Protein 8HM1 (pdb70)

Sequence (154 aa):
SMQVFIKNRYGWTITLEVSPTDTVENVKQKIQDKEGFPPDKIRLIYGGKQMEDGRTLADYNVQKDSTILICIRDVDCSMQVFIKNRYGWTITLEVSPTDTVENVKQKIQDKEGFPPDKIRLIYGGKQMEDGRTLADYNVQKDSTILICIRDVDC

Organism: Bacteroides fragilis (strain ATCC 25285 / DSM 2151 / CCUG 4856 / JCM 11019 / LMG 10263 / NCTC 9343 / Onslow / VPI 2553 / EN-2) (NCBI:txid272559)

Solvent-accessible surface area: 8643 Å² total; per-residue (Å²): 162,14,72,0,57,3,80,42,161,159,45,174,63,34,55,3,99,15,40,66,110,26,7,0,2,62,0,11,40,68,0,66,115,143,72,54,72,65,7,36,82,0,66,1,48,50,73,74,140,111,6,73,30,9,96,28,1,55,99,28,101,6,95,141,70,15,52,0,81,15,18,12,77,130,112,29,74,121,24,74,0,52,3,88,18,197,103,71,119,68,20,67,17,95,3,31,60,113,29,19,0,4,55,0,12,35,68,0,67,123,124,50,56,63,46,8,33,85,0,64,0,42,51,76,72,130,101,5,90,27,6,114,37,0,57,70,31,98,6,99,150,66,12,51,0,75,16,20,15,74,148,108,44,78

B-factor: mean 22.16, std 9.61, range [6.44, 70.55]

Foldseek 3Di:
DFWEWEAEPVGDIDIDDDDQFDFPLNVLVVCCVVPNADSVFKWKADPNDTGDRGDGNVNRVNGRHYYIYIDGHPPGD/DAWEWEAEPPDDIDIDDDDQADFPLVVLVVCCVVPNADSVFKWKAAPRHTGDRGDGNVVVVQDHHGYIYIDGHPPGD

Structure (mmCIF, N/CA/C/O backbone):
data_8HM1
#
_entry.id   8HM1
#
_cell.length_a   38.380
_cell.length_b   38.380
_cell.length_c   190.860
_cell.angle_alpha   90.000
_cell.angle_beta   90.000
_cell.angle_gamma   90.000
#
_symmetry.space_group_name_H-M   'P 43 21 2'
#
loop_
_entity.id
_entity.type
_entity.pdbx_description
1 polymer 'Putative ubiquitin'
2 non-polymer 1,2-ETHANEDIOL
3 water water
#
loop_
_atom_site.group_PDB
_atom_site.id
_atom_site.type_symbol
_atom_site.label_atom_id
_atom_site.label_alt_id
_atom_site.label_comp_id
_atom_site.label_asym_id
_atom_site.label_entity_id
_atom_site.label_seq_id
_atom_site.pdbx_PDB_ins_code
_atom_site.Cartn_x
_atom_site.Cartn_y
_atom_site.Cartn_z
_atom_site.occupancy
_atom_site.B_iso_or_equiv
_atom_site.auth_seq_id
_atom_site.auth_comp_id
_atom_site.auth_asym_id
_atom_site.auth_atom_id
_atom_site.pdbx_PDB_model_num
ATOM 1 N N . SER A 1 1 ? 4.28900 15.89000 -9.48400 1.000 38.16000 0 SER A N 1
ATOM 2 C CA . SER A 1 1 ? 5.53100 16.36200 -8.78200 1.000 32.58000 0 SER A CA 1
ATOM 3 C C . SER A 1 1 ? 5.43600 17.87000 -8.53200 1.000 27.62000 0 SER A C 1
ATOM 4 O O . SER A 1 1 ? 4.95900 18.57600 -9.42700 1.000 33.92000 0 SER A O 1
ATOM 7 N N . MET A 1 2 ? 5.95600 18.33900 -7.38600 1.000 25.04000 1 MET A N 1
ATOM 8 C CA . MET A 1 2 ? 6.13300 19.78700 -7.09500 1.000 18.75000 1 MET A CA 1
ATOM 9 C C . MET A 1 2 ? 7.28800 19.90300 -6.08600 1.000 16.43000 1 MET A C 1
ATOM 10 O O . MET A 1 2 ? 7.20400 19.30300 -5.02200 1.000 20.32000 1 MET A O 1
ATOM 15 N N . GLN A 1 3 ? 8.34600 20.60100 -6.45900 1.000 13.63000 2 GLN A N 1
ATOM 16 C CA . GLN A 1 3 ? 9.45300 20.92900 -5.53000 1.000 14.15000 2 GLN A CA 1
ATOM 17 C C . GLN A 1 3 ? 9.37500 22.36100 -5.07100 1.000 13.45000 2 GLN A C 1
ATOM 18 O O . GLN A 1 3 ? 8.98900 23.27100 -5.83200 1.000 14.86000 2 GLN A O 1
ATOM 24 N N . VAL A 1 4 ? 9.72300 22.56100 -3.80100 1.000 12.02000 3 VAL A N 1
ATOM 25 C CA . VAL A 1 4 ? 9.98500 23.92100 -3.25700 1.000 13.35000 3 VAL A CA 1
ATOM 26 C C . VAL A 1 4 ? 11.34300 23.91300 -2.57100 1.000 10.82000 3 VAL A C 1
ATOM 27 O O . VAL A 1 4 ? 11.82200 22.83800 -2.19600 1.000 12.60000 3 VAL A O 1
ATOM 31 N N . PHE A 1 5 ? 11.90400 25.08100 -2.40700 1.000 11.40000 4 PHE A N 1
ATOM 32 C CA . PHE A 1 5 ? 13.21200 25.22400 -1.74400 1.000 11.48000 4 PHE A CA 1
ATOM 33 C C . PHE A 1 5 ? 13.03700 25.91300 -0.40600 1.000 11.19000 4 PHE A C 1
ATOM 34 O O . PHE A 1 5 ? 12.25300 26.84600 -0.32900 1.000 12.81000 4 PHE A O 1
ATOM 42 N N . ILE A 1 6 ? 13.75100 25.46200 0.60000 1.000 10.12000 5 ILE A N 1
ATOM 43 C CA . ILE A 1 6 ? 13.70600 26.01000 1.98100 1.000 10.33000 5 ILE A CA 1
ATOM 44 C C . ILE A 1 6 ? 15.09400 26.56800 2.23400 1.000 10.16000 5 ILE A C 1
ATOM 45 O O . ILE A 1 6 ? 16.05700 25.76500 2.19200 1.000 11.24000 5 ILE A O 1
ATOM 50 N N . LYS A 1 7 ? 15.20400 27.87200 2.46300 1.000 11.02000 6 LYS A N 1
ATOM 51 C CA . LYS A 1 7 ? 16.51300 28.52800 2.61000 1.000 10.51000 6 LYS A CA 1
ATOM 52 C C . LYS A 1 7 ? 16.64200 29.12700 4.00000 1.000 11.69000 6 LYS A C 1
ATOM 53 O O . LYS A 1 7 ? 15.73700 29.90700 4.41500 1.000 11.33000 6 LYS A O 1
ATOM 59 N N . ASN A 1 8 ? 17.79900 28.90400 4.66000 1.000 10.26000 7 ASN A N 1
ATOM 60 C CA . ASN A 1 8 ? 18.03200 29.49000 5.98800 1.000 11.35000 7 ASN A CA 1
ATOM 61 C C . ASN A 1 8 ? 18.83700 30.77600 5.83900 1.000 10.89000 7 ASN A C 1
ATOM 62 O O . ASN A 1 8 ? 19.20900 31.11800 4.71900 1.000 11.16000 7 ASN A O 1
ATOM 67 N N . ARG A 1 9 ? 19.02500 31.44800 6.96100 1.000 13.86000 8 ARG A N 1
ATOM 68 C CA . ARG A 1 9 ? 19.65500 32.79200 6.97600 1.000 16.51000 8 ARG A CA 1
ATOM 69 C C . ARG A 1 9 ? 21.10600 32.72200 6.51100 1.000 17.84000 8 ARG A C 1
ATOM 70 O O . ARG A 1 9 ? 21.66700 33.77700 6.12300 1.000 16.96000 8 ARG A O 1
ATOM 78 N N . TYR A 1 10 ? 21.70500 31.53700 6.51800 1.000 14.05000 9 TYR A N 1
ATOM 79 C CA . TYR A 1 10 ? 23.11900 31.32100 6.12100 1.000 14.82000 9 TYR A CA 1
ATOM 80 C C . TYR A 1 10 ? 23.24200 30.92800 4.65000 1.000 13.44000 9 TYR A C 1
ATOM 81 O O . TYR A 1 10 ? 24.33800 30.59400 4.20000 1.000 15.75000 9 TYR A O 1
ATOM 90 N N . GLY A 1 11 ? 22.11700 30.88800 3.93000 1.000 13.26000 10 GLY A N 1
ATOM 91 C CA . GLY A 1 11 ? 22.06700 30.52700 2.50700 1.000 15.37000 10 GLY A CA 1
ATOM 92 C C . GLY A 1 11 ? 21.87000 29.04500 2.24800 1.000 15.80000 10 GLY A C 1
ATOM 93 O O . GLY A 1 11 ? 21.71700 28.64500 1.07200 1.000 16.47000 10 GLY A O 1
ATOM 94 N N . TRP A 1 12 ? 21.90400 28.21200 3.25500 1.000 11.74000 11 TRP A N 1
ATOM 95 C CA . TRP A 1 12 ? 21.77600 26.75400 3.07100 1.000 11.67000 11 TRP A CA 1
ATOM 96 C C . TRP A 1 12 ? 20.37000 26.46100 2.60700 1.000 12.77000 11 TRP A C 1
ATOM 97 O O . TRP A 1 12 ? 19.42200 26.86800 3.27900 1.000 11.17000 11 TRP A O 1
ATOM 108 N N . THR A 1 13 ? 20.25700 25.86600 1.44500 1.000 11.11000 12 THR A N 1
ATOM 109 C CA . THR A 1 13 ? 18.95400 25.57600 0.81200 1.000 10.90000 12 THR A CA 1
ATOM 110 C C . THR A 1 13 ? 18.72100 24.09800 0.62700 1.000 12.18000 12 THR A C 1
ATOM 111 O O . THR A 1 13 ? 19.63000 23.45100 0.15100 1.000 16.46000 12 THR A O 1
ATOM 115 N N . ILE A 1 14 ? 17.53500 23.60400 0.91500 1.000 11.49000 13 ILE A N 1
ATOM 116 C CA . ILE A 1 14 ? 17.15500 22.19700 0.66200 1.000 13.49000 13 ILE A CA 1
ATOM 117 C C . ILE A 1 14 ? 15.92700 22.16500 -0.21600 1.000 12.91000 13 ILE A C 1
ATOM 118 O O . ILE A 1 14 ? 15.12100 23.10700 -0.21500 1.000 12.52000 13 ILE A O 1
ATOM 123 N N . THR A 1 15 ? 15.74900 21.02700 -0.85200 1.000 13.53000 14 THR A N 1
ATOM 124 C CA . THR A 1 15 ? 14.59300 20.78500 -1.73100 1.000 14.33000 14 THR A CA 1
ATOM 125 C C . THR A 1 15 ? 13.59000 19.86000 -1.02700 1.000 10.90000 14 THR A C 1
ATOM 126 O O . THR A 1 15 ? 13.99500 18.77600 -0.56500 1.000 14.87000 14 THR A O 1
ATOM 130 N N . LEU A 1 16 ? 12.31000 20.18800 -1.06300 1.000 11.46000 15 LEU A N 1
ATOM 131 C CA . LEU A 1 16 ? 11.24800 19.28500 -0.58700 1.000 11.67000 15 LEU A CA 1
ATOM 132 C C . LEU A 1 16 ? 10.31000 18.94000 -1.73900 1.000 14.70000 15 LEU A C 1
ATOM 133 O O . LEU A 1 16 ? 10.06400 19.75200 -2.62100 1.000 13.64000 15 LEU A O 1
ATOM 138 N N . GLU A 1 17 ? 9.80300 17.74100 -1.69100 1.000 14.81000 16 GLU A N 1
ATOM 139 C CA . GLU A 1 17 ? 8.72100 17.27400 -2.56500 1.000 15.45000 16 GLU A CA 1
ATOM 140 C C . GLU A 1 17 ? 7.38300 17.53800 -1.88100 1.000 15.63000 16 GLU A C 1
ATOM 141 O O . GLU A 1 17 ? 7.18300 17.02300 -0.78400 1.000 15.99000 16 GLU A O 1
ATOM 147 N N . VAL A 1 18 ? 6.55100 18.39800 -2.44300 1.000 14.41000 17 VAL A N 1
ATOM 148 C CA . VAL A 1 18 ? 5.26400 18.78800 -1.83800 1.000 16.18000 17 VAL A CA 1
ATOM 149 C C . VAL A 1 18 ? 4.15700 18.70700 -2.88500 1.000 16.01000 17 VAL A C 1
ATOM 150 O O . VAL A 1 18 ? 4.40400 18.23200 -4.00500 1.000 18.65000 17 VAL A O 1
ATOM 154 N N . SER A 1 19 ? 3.01600 19.26900 -2.55100 1.000 17.22000 18 SER A N 1
ATOM 155 C CA . SER A 1 19 ? 1.90400 19.50000 -3.49000 1.000 17.94000 18 SER A CA 1
ATOM 156 C C . SER A 1 19 ? 1.31600 20.83600 -3.08300 1.000 14.86000 18 SER A C 1
ATOM 157 O O . SER A 1 19 ? 1.48300 21.20300 -1.91900 1.000 16.02000 18 SER A O 1
ATOM 160 N N . PRO A 1 20 ? 0.63000 21.57000 -3.99300 1.000 17.25000 19 PRO A N 1
ATOM 161 C CA . PRO A 1 20 ? -0.05700 22.82300 -3.65600 1.000 16.26000 19 PRO A CA 1
ATOM 162 C C . PRO A 1 20 ? -1.03100 22.69900 -2.46000 1.000 15.67000 19 PRO A C 1
ATOM 163 O O . PRO A 1 20 ? -1.19600 23.66300 -1.71100 1.000 17.90000 19 PRO A O 1
ATOM 167 N N . THR A 1 21 ? -1.62000 21.50900 -2.28400 1.000 17.35000 20 THR A N 1
ATOM 168 C CA . THR A 1 21 ? -2.64600 21.26800 -1.22500 1.000 17.69000 20 THR A CA 1
ATOM 169 C C . THR A 1 21 ? -1.98300 20.86800 0.08700 1.000 18.45000 20 THR A C 1
ATOM 170 O O . THR A 1 21 ? -2.71900 20.77900 1.10100 1.000 19.51000 20 THR A O 1
ATOM 174 N N . ASP A 1 22 ? -0.66900 20.63600 0.12100 1.000 14.39000 21 ASP A N 1
ATOM 175 C CA . ASP A 1 22 ? -0.01900 20.41500 1.42500 1.000 13.36000 21 ASP A CA 1
ATOM 176 C C . ASP A 1 22 ? -0.14400 21.66200 2.31200 1.000 12.99000 21 ASP A C 1
ATOM 177 O O . ASP A 1 22 ? -0.05700 22.84000 1.90200 1.000 15.04000 21 ASP A O 1
ATOM 182 N N . THR A 1 23 ? -0.29900 21.39600 3.58800 1.000 12.83000 22 THR A N 1
ATOM 183 C CA . THR A 1 23 ? -0.32500 22.42400 4.61600 1.000 11.52000 22 THR A CA 1
ATOM 184 C C . THR A 1 23 ? 1.09400 22.86400 4.97000 1.000 13.65000 22 THR A C 1
ATOM 185 O O . THR A 1 23 ? 2.07100 22.16500 4.71400 1.000 13.39000 22 THR A O 1
ATOM 189 N N . VAL A 1 24 ? 1.16900 24.01700 5.57300 1.000 11.29000 23 VAL A N 1
ATOM 190 C CA . VAL A 1 24 ? 2.42600 24.52700 6.12300 1.000 13.07000 23 VAL A CA 1
ATOM 191 C C . VAL A 1 24 ? 2.92800 23.51700 7.15100 1.000 10.92000 23 VAL A C 1
ATOM 192 O O . VAL A 1 24 ? 4.14100 23.26700 7.19600 1.000 12.86000 23 VAL A O 1
ATOM 196 N N . GLU A 1 25 ? 2.07000 22.97400 7.99900 1.000 11.85000 24 GLU A N 1
ATOM 197 C CA . GLU A 1 25 ? 2.55900 21.96700 8.98300 1.000 10.63000 24 GLU A CA 1
ATOM 198 C C . GLU A 1 25 ? 3.13700 20.74100 8.26000 1.000 11.97000 24 GLU A C 1
ATOM 199 O O . GLU A 1 25 ? 4.17800 20.21900 8.69400 1.000 12.28000 24 GLU A O 1
ATOM 205 N N . ASN A 1 26 ? 2.56700 20.31600 7.15000 1.000 11.39000 25 ASN A N 1
ATOM 206 C CA . ASN A 1 26 ? 3.08100 19.15200 6.39200 1.000 10.59000 25 ASN A CA 1
ATOM 207 C C . ASN A 1 26 ? 4.53500 19.44000 5.99200 1.000 12.28000 25 ASN A C 1
ATOM 208 O O . ASN A 1 26 ? 5.37400 18.56600 6.07400 1.000 11.84000 25 ASN A O 1
ATOM 213 N N . VAL A 1 27 ? 4.78900 20.66600 5.56800 1.000 10.33000 26 VAL A N 1
ATOM 214 C CA . VAL A 1 27 ? 6.15100 21.07000 5.18400 1.000 11.04000 26 VAL A CA 1
ATOM 215 C C . VAL A 1 27 ? 7.03700 21.05600 6.42200 1.000 12.33000 26 VAL A C 1
ATOM 216 O O . VAL A 1 27 ? 8.14100 20.51200 6.31700 1.000 12.69000 26 VAL A O 1
ATOM 220 N N . LYS A 1 28 ? 6.58900 21.54200 7.57300 1.000 10.43000 27 LYS A N 1
ATOM 221 C CA . LYS A 1 28 ? 7.39400 21.48400 8.80500 1.000 11.21000 27 LYS A CA 1
ATOM 222 C C . LYS A 1 28 ? 7.70000 20.03500 9.18300 1.000 11.25000 27 LYS A C 1
ATOM 223 O O . LYS A 1 28 ? 8.81900 19.75000 9.64300 1.000 11.81000 27 LYS A O 1
ATOM 229 N N . GLN A 1 29 ? 6.77000 19.12300 9.01300 1.000 10.73000 28 GLN A N 1
ATOM 230 C CA . GLN A 1 29 ? 7.03000 17.70100 9.30900 1.000 11.26000 28 GLN A CA 1
ATOM 231 C C . GLN A 1 29 ? 8.08800 17.15100 8.36000 1.000 11.10000 28 GLN A C 1
ATOM 232 O O . GLN A 1 29 ? 8.91400 16.33900 8.81400 1.000 12.16000 28 GLN A O 1
ATOM 238 N N . LYS A 1 30 ? 8.07000 17.52800 7.08100 1.000 11.74000 29 LYS A N 1
ATOM 239 C CA . LYS A 1 30 ? 9.14000 17.08800 6.13600 1.000 13.14000 29 LYS A CA 1
ATOM 240 C C . LYS A 1 30 ? 10.51400 17.61500 6.54600 1.000 14.42000 29 LYS A C 1
ATOM 241 O O . LYS A 1 30 ? 11.50200 16.89400 6.39700 1.000 16.04000 29 LYS A O 1
ATOM 247 N N . ILE A 1 31 ? 10.56600 18.84600 6.98400 1.000 13.11000 30 ILE A N 1
ATOM 248 C CA . ILE A 1 31 ? 11.83900 19.44500 7.42000 1.000 13.29000 30 ILE A CA 1
ATOM 249 C C . ILE A 1 31 ? 12.29900 18.69000 8.65700 1.000 15.37000 30 ILE A C 1
ATOM 250 O O . ILE A 1 31 ? 13.51500 18.42600 8.78800 1.000 16.18000 30 ILE A O 1
ATOM 255 N N . GLN A 1 32 ? 11.42300 18.37400 9.61000 1.000 13.15000 31 GLN A N 1
ATOM 256 C CA . GLN A 1 32 ? 11.85800 17.55100 10.77600 1.000 12.98000 31 GLN A CA 1
ATOM 257 C C . GLN A 1 32 ? 12.38800 16.19500 10.28300 1.000 17.09000 31 GLN A C 1
ATOM 258 O O . GLN A 1 32 ? 13.46300 15.76900 10.76100 1.000 18.73000 31 GLN A O 1
ATOM 264 N N . ASP A 1 33 ? 11.75000 15.54300 9.32200 1.000 14.68000 32 ASP A N 1
ATOM 265 C CA . ASP A 1 33 ? 12.23300 14.23800 8.80400 1.000 18.48000 32 ASP A CA 1
ATOM 266 C C . ASP A 1 33 ? 13.65300 14.42700 8.24300 1.000 17.68000 32 ASP A C 1
ATOM 267 O O . ASP A 1 33 ? 14.53300 13.56500 8.49100 1.000 21.44000 32 ASP A O 1
ATOM 272 N N . LYS A 1 34 ? 13.88700 15.48100 7.47300 1.000 16.43000 33 LYS A N 1
ATOM 273 C CA . LYS A 1 34 ? 15.16700 15.64600 6.73100 1.000 16.93000 33 LYS A CA 1
ATOM 274 C C . LYS A 1 34 ? 16.27100 16.14300 7.67100 1.000 15.44000 33 LYS A C 1
ATOM 275 O O . LYS A 1 34 ? 17.40700 15.61500 7.59300 1.000 21.51000 33 LYS A O 1
ATOM 281 N N . GLU A 1 35 ? 16.00500 17.13600 8.50500 1.000 14.91000 34 GLU A N 1
ATOM 282 C CA . GLU A 1 35 ? 17.04400 17.91000 9.24500 1.000 15.53000 34 GLU A CA 1
ATOM 283 C C . GLU A 1 35 ? 16.94600 17.72600 10.75000 1.000 18.47000 34 GLU A C 1
ATOM 284 O O . GLU A 1 35 ? 17.94600 17.96700 11.42100 1.000 18.23000 34 GLU A O 1
ATOM 290 N N . GLY A 1 36 ? 15.80800 17.31800 11.28900 1.000 16.86000 35 GLY A N 1
ATOM 291 C CA . GLY A 1 36 ? 15.70700 16.98100 12.71100 1.000 19.71000 35 GLY A CA 1
ATOM 292 C C . GLY A 1 36 ? 15.14000 18.08500 13.57400 1.000 19.96000 35 GLY A C 1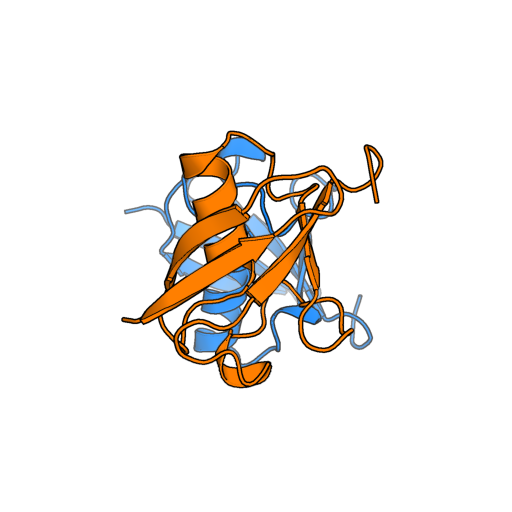
ATOM 293 O O . GLY A 1 36 ? 14.92000 17.85400 14.78700 1.000 21.23000 35 GLY A O 1
ATOM 294 N N . PHE A 1 37 ? 14.78100 19.23700 13.02700 1.000 16.46000 36 PHE A N 1
ATOM 295 C CA . PHE A 1 37 ? 14.25200 20.37800 13.80100 1.000 17.37000 36 PHE A CA 1
ATOM 296 C C . PHE A 1 37 ? 12.85700 20.05000 14.31300 1.000 17.13000 36 PHE A C 1
ATOM 297 O O . PHE A 1 37 ? 12.05900 19.46500 13.57300 1.000 17.75000 36 PHE A O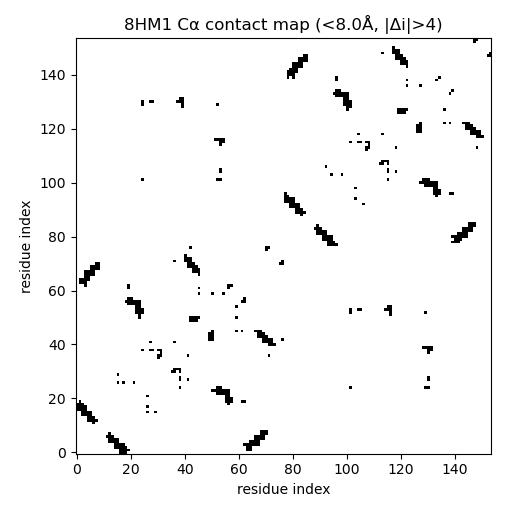 1
ATOM 305 N N . PRO A 1 38 ? 12.51200 20.44600 15.54800 1.000 16.49000 37 PRO A N 1
ATOM 306 C CA . PRO A 1 38 ? 11.15000 20.22800 16.02800 1.000 17.20000 37 PRO A CA 1
ATOM 307 C C . PRO A 1 38 ? 10.19600 21.19800 15.35800 1.000 19.68000 37 PRO A C 1
ATOM 308 O O . PRO A 1 38 ? 10.47600 22.38500 15.28700 1.000 15.85000 37 PRO A O 1
ATOM 312 N N . PRO A 1 39 ? 9.06400 20.69100 14.81200 1.000 17.23000 38 PRO A N 1
ATOM 313 C CA . PRO A 1 39 ? 8.17200 21.54900 14.04800 1.000 17.93000 38 PRO A CA 1
ATOM 314 C C . PRO A 1 39 ? 7.65700 22.74900 14.83400 1.000 21.66000 38 PRO A C 1
ATOM 315 O O . PRO A 1 39 ? 7.51600 23.81900 14.26600 1.000 22.43000 38 PRO A O 1
ATOM 319 N N . ASP A 1 40 ? 7.45900 22.58700 16.11500 1.000 25.14000 39 ASP A N 1
ATOM 320 C CA . ASP A 1 40 ? 6.89000 23.73500 16.83900 1.000 28.50000 39 ASP A CA 1
ATOM 321 C C . ASP A 1 40 ? 7.94000 24.86100 16.99300 1.000 29.69000 39 ASP A C 1
ATOM 322 O O . ASP A 1 40 ? 7.52300 25.91900 17.43900 1.000 33.00000 39 ASP A O 1
ATOM 327 N N . LYS A 1 41 ? 9.19100 24.69500 16.53100 1.000 22.94000 40 LYS A N 1
ATOM 328 C CA . LYS A 1 41 ? 10.21800 25.76000 16.57900 1.000 21.91000 40 LYS A CA 1
ATOM 329 C C . LYS A 1 41 ? 10.56200 26.26800 15.16900 1.000 19.50000 40 LYS A C 1
ATOM 330 O O . LYS A 1 41 ? 11.35500 27.17000 15.05300 1.000 19.22000 40 LYS A O 1
ATOM 336 N N . ILE A 1 42 ? 10.02500 25.62000 14.14900 1.000 18.90000 41 ILE A N 1
ATOM 337 C CA . ILE A 1 42 ? 10.30700 26.00500 12.74400 1.000 16.05000 41 ILE A CA 1
ATOM 338 C C . ILE A 1 42 ? 9.38800 27.18500 12.42600 1.000 15.76000 41 ILE A C 1
ATOM 339 O O . ILE A 1 42 ? 8.16500 27.05200 12.50000 1.000 16.35000 41 ILE A O 1
ATOM 344 N N . ARG A 1 43 ? 9.98800 28.29500 12.03100 1.000 14.49000 42 ARG A N 1
ATOM 345 C CA . ARG A 1 43 ? 9.27600 29.47800 11.47600 1.000 14.57000 42 ARG A CA 1
ATOM 346 C C . ARG A 1 43 ? 9.49000 29.53100 9.94900 1.000 13.75000 42 ARG A C 1
ATOM 347 O O . ARG A 1 43 ? 10.68000 29.51200 9.51800 1.000 13.32000 42 ARG A O 1
ATOM 355 N N . LEU A 1 44 ? 8.41500 29.54400 9.17700 1.000 13.33000 43 LEU A N 1
ATOM 356 C CA . LEU A 1 44 ? 8.49200 29.64300 7.69900 1.000 13.24000 43 LEU A CA 1
ATOM 357 C C . LEU A 1 44 ? 7.93900 30.99000 7.27700 1.000 14.16000 43 LEU A C 1
ATOM 358 O O . LEU A 1 44 ? 6.85900 31.39100 7.76700 1.000 14.69000 43 LEU A O 1
ATOM 363 N N . ILE A 1 45 ? 8.63400 31.64200 6.36300 1.000 12.98000 44 ILE A N 1
ATOM 364 C CA . ILE A 1 45 ? 8.20500 32.96400 5.85400 1.000 14.40000 44 ILE A CA 1
ATOM 365 C C . ILE A 1 45 ? 8.17400 32.92900 4.32600 1.000 16.40000 44 ILE A C 1
ATOM 366 O O . ILE A 1 45 ? 9.13500 32.43300 3.67700 1.000 16.39000 44 ILE A O 1
ATOM 371 N N . TYR A 1 46 ? 7.09300 33.44100 3.75200 1.000 14.97000 45 TYR A N 1
ATOM 372 C CA . TYR A 1 46 ? 6.92700 33.54800 2.2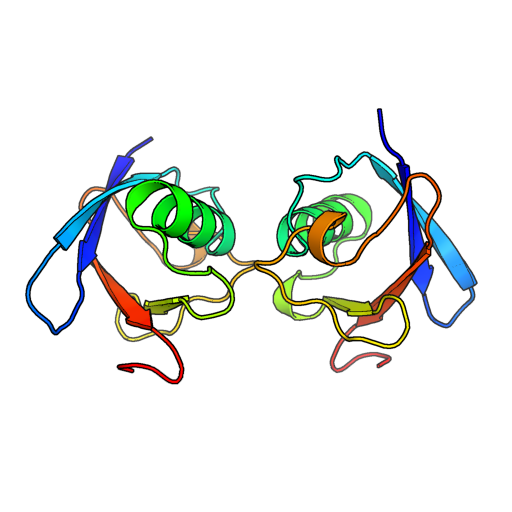9200 1.000 15.59000 45 TYR A CA 1
ATOM 373 C C . TYR A 1 46 ? 6.32900 34.91700 1.98500 1.000 24.71000 45 TYR A C 1
ATOM 374 O O . TYR A 1 46 ? 5.34200 35.28000 2.63100 1.000 23.17000 45 TYR A O 1
ATOM 383 N N . GLY A 1 47 ? 6.90300 35.61100 1.00500 1.000 24.33000 46 GLY A N 1
ATOM 384 C CA . GLY A 1 47 ? 6.46100 36.96500 0.61100 1.000 28.02000 46 GLY A CA 1
ATOM 385 C C . GLY A 1 47 ? 6.39200 37.87600 1.81700 1.000 30.58000 46 GLY A C 1
ATOM 386 O O . GLY A 1 47 ? 5.44000 38.68800 1.89400 1.000 35.66000 46 GLY A O 1
ATOM 387 N N . GLY A 1 48 ? 7.32800 37.69500 2.75600 1.000 27.13000 47 GLY A N 1
ATOM 388 C CA . GLY A 1 48 ? 7.48800 38.50500 3.97500 1.000 30.43000 47 GLY A CA 1
ATOM 389 C C . GLY A 1 48 ? 6.46900 38.19100 5.06000 1.000 30.60000 47 GLY A C 1
ATOM 390 O O . GLY A 1 48 ? 6.57500 38.80400 6.14200 1.000 32.09000 47 GLY A O 1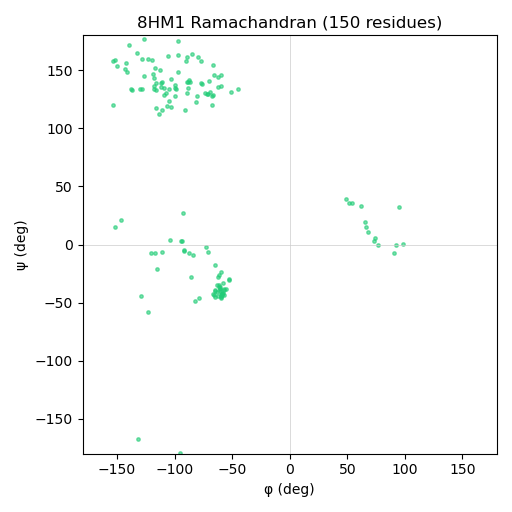
ATOM 391 N N . LYS A 1 49 ? 5.54200 37.25300 4.82300 1.000 27.59000 48 LYS A N 1
ATOM 392 C CA . LYS A 1 49 ? 4.52200 36.83500 5.81800 1.000 26.61000 48 LYS A CA 1
ATOM 393 C C . LYS A 1 49 ? 4.97400 35.53500 6.49100 1.000 22.49000 48 LYS A C 1
ATOM 394 O O . LYS A 1 49 ? 5.36200 34.57400 5.76900 1.000 20.50000 48 LYS A O 1
ATOM 400 N N . GLN A 1 50 ? 4.79000 35.49900 7.80400 1.000 23.43000 49 GLN A N 1
ATOM 401 C CA . GLN A 1 50 ? 4.95500 34.25100 8.57600 1.000 22.62000 49 GLN A CA 1
ATOM 402 C C . GLN A 1 50 ? 3.80500 33.33400 8.18500 1.000 22.81000 49 GLN A C 1
ATOM 403 O O . GLN A 1 50 ? 2.65900 33.77300 8.22100 1.000 24.45000 49 GLN A O 1
ATOM 409 N N . MET A 1 51 ? 4.09900 32.09700 7.85500 1.000 17.00000 50 MET A N 1
ATOM 410 C CA . MET A 1 51 ? 3.11800 31.14300 7.34200 1.000 15.16000 50 MET A CA 1
ATOM 411 C C . MET A 1 51 ? 2.45400 30.41400 8.51300 1.000 14.87000 50 MET A C 1
ATOM 412 O O . MET A 1 51 ? 3.15100 29.96600 9.46200 1.000 16.59000 50 MET A O 1
ATOM 417 N N . GLU A 1 52 ? 1.12800 30.30700 8.42800 1.000 15.60000 51 GLU A N 1
ATOM 418 C CA . GLU A 1 52 ? 0.31200 29.63100 9.47200 1.000 15.38000 51 GLU A CA 1
ATOM 419 C C . GLU A 1 52 ? 0.26400 28.13400 9.17200 1.000 13.31000 51 GLU A C 1
ATOM 420 O O . GLU A 1 52 ? -0.01800 27.77300 8.03600 1.000 13.73000 51 GLU A O 1
ATOM 426 N N . ASP A 1 53 ? 0.36000 27.32300 10.22500 1.000 12.82000 52 ASP A N 1
ATOM 427 C CA . ASP A 1 53 ? 0.43600 25.84800 10.16700 1.000 14.34000 52 ASP A CA 1
ATOM 428 C C . ASP A 1 53 ? -0.73700 25.24300 9.39900 1.000 12.71000 52 ASP A C 1
ATOM 429 O O . ASP A 1 53 ? -0.53800 24.25100 8.71800 1.000 14.08000 52 ASP A O 1
ATOM 434 N N . GLY A 1 54 ? -1.94500 25.79700 9.54600 1.000 15.79000 53 GLY A N 1
ATOM 435 C CA . GLY A 1 54 ? -3.15700 25.16500 9.00600 1.000 13.74000 53 GLY A CA 1
ATOM 436 C C . GLY A 1 54 ? -3.54600 25.60100 7.61300 1.000 15.80000 53 GLY A C 1
ATOM 437 O O . GLY A 1 54 ? -4.47200 25.00200 7.02900 1.000 16.69000 53 GLY A O 1
ATOM 438 N N . ARG A 1 55 ? -2.83300 26.57000 7.06300 1.000 16.49000 54 ARG A N 1
ATOM 439 C CA . ARG A 1 55 ? -3.07200 27.03700 5.68400 1.000 15.67000 54 ARG A CA 1
ATOM 440 C C . ARG A 1 55 ? -2.22700 26.22300 4.72700 1.000 13.28000 54 ARG A C 1
ATOM 441 O O . ARG A 1 55 ? -1.27000 25.50200 5.17300 1.000 14.93000 54 ARG A O 1
ATOM 449 N N . THR A 1 56 ? -2.57100 26.24000 3.46100 1.000 14.78000 55 THR A N 1
ATOM 450 C CA . THR A 1 56 ? -1.86400 25.44900 2.42600 1.000 18.41000 55 THR A CA 1
ATOM 451 C C . THR A 1 56 ? -0.84400 26.32400 1.70700 1.000 14.40000 55 THR A C 1
ATOM 452 O O . THR A 1 56 ? -0.91400 27.54600 1.79200 1.000 16.97000 55 THR A O 1
ATOM 456 N N . LEU A 1 57 ? 0.07300 25.65800 1.02500 1.000 15.90000 56 LEU A N 1
ATOM 457 C CA . LEU A 1 57 ? 1.03900 26.33300 0.13300 1.000 17.33000 56 LEU A CA 1
ATOM 458 C C . LEU A 1 57 ? 0.28000 27.14800 -0.91400 1.000 15.80000 56 LEU A C 1
ATOM 459 O O . LEU A 1 57 ? 0.66800 28.32300 -1.11500 1.000 18.71000 56 LEU A O 1
ATOM 464 N N . ALA A 1 58 ? -0.78600 26.58800 -1.49300 1.000 16.09000 57 ALA A N 1
ATOM 465 C CA . ALA A 1 58 ? -1.59800 27.25600 -2.53400 1.000 19.65000 57 ALA A CA 1
ATOM 466 C C . ALA A 1 58 ? -2.23600 28.49700 -1.92300 1.000 20.92000 57 ALA A C 1
ATOM 467 O O . ALA A 1 58 ? -2.28200 29.50800 -2.63300 1.000 20.90000 57 ALA A O 1
ATOM 469 N N . ASP A 1 59 ? -2.62400 28.49500 -0.64500 1.000 19.64000 58 ASP A N 1
ATOM 470 C CA . ASP A 1 59 ? -3.21900 29.67600 0.03200 1.000 23.03000 58 ASP A CA 1
ATOM 471 C C . ASP A 1 59 ? -2.22100 30.83700 0.07500 1.000 21.73000 58 ASP A C 1
ATOM 472 O O . ASP A 1 59 ? -2.66700 31.99600 0.12100 1.000 26.02000 58 ASP A O 1
ATOM 477 N N . TYR A 1 60 ? -0.91100 30.53700 0.07300 1.000 17.59000 59 TYR A N 1
ATOM 478 C CA . TYR A 1 60 ? 0.18100 31.54000 0.03500 1.000 19.37000 59 TYR A CA 1
ATOM 479 C C . TYR A 1 60 ? 0.68000 31.80300 -1.40900 1.000 18.52000 59 TYR A C 1
ATOM 480 O O . TYR A 1 60 ? 1.63700 32.54400 -1.57300 1.000 20.97000 59 TYR A O 1
ATOM 489 N N . ASN A 1 61 ? 0.06800 31.19200 -2.41000 1.000 18.68000 60 ASN A N 1
ATOM 490 C CA . ASN A 1 61 ? 0.51600 31.26600 -3.83000 1.000 23.87000 60 ASN A CA 1
ATOM 491 C C . ASN A 1 61 ? 1.98900 30.85600 -3.94300 1.000 22.29000 60 ASN A C 1
ATOM 492 O O . ASN A 1 61 ? 2.70900 31.43400 -4.75600 1.000 25.25000 60 ASN A O 1
ATOM 497 N N . VAL A 1 62 ? 2.43300 29.89200 -3.13500 1.000 21.50000 61 VAL A N 1
ATOM 498 C CA . VAL A 1 62 ? 3.72700 29.19600 -3.31400 1.000 19.71000 61 VAL A CA 1
ATOM 499 C C . VAL A 1 62 ? 3.59500 28.37000 -4.58600 1.000 20.93000 61 VAL A C 1
ATOM 500 O O . VAL A 1 62 ? 2.59900 27.64900 -4.76700 1.000 22.28000 61 VAL A O 1
ATOM 504 N N . GLN A 1 63 ? 4.55500 28.54800 -5.46900 1.000 18.68000 62 GLN A N 1
ATOM 505 C CA . GLN A 1 63 ? 4.63400 27.92300 -6.80400 1.000 21.70000 62 GLN A CA 1
ATOM 506 C C . GLN A 1 63 ? 5.71200 26.83100 -6.73500 1.000 18.71000 62 GLN A C 1
ATOM 507 O O . GLN A 1 63 ? 6.60100 26.84800 -5.84900 1.000 16.29000 62 GLN A O 1
ATOM 513 N N . LYS A 1 64 ? 5.69100 25.92200 -7.68000 1.000 14.56000 63 LYS A N 1
ATOM 514 C CA . LYS A 1 64 ? 6.83200 25.07800 -8.02700 1.000 14.11000 63 LYS A CA 1
ATOM 515 C C . LYS A 1 64 ? 8.07000 25.96300 -8.08500 1.000 14.55000 63 LYS A C 1
ATOM 516 O O . LYS A 1 64 ? 7.99900 27.09100 -8.70000 1.000 14.62000 63 LYS A O 1
ATOM 522 N N . ASP A 1 65 ? 9.15800 25.50400 -7.46100 1.000 14.87000 64 ASP A N 1
ATOM 523 C CA . ASP A 1 65 ? 10.49000 26.15700 -7.44900 1.000 15.03000 64 ASP A CA 1
ATOM 524 C C . ASP A 1 65 ? 10.46300 27.49000 -6.71000 1.000 13.97000 64 ASP A C 1
ATOM 525 O O . ASP A 1 65 ? 11.43100 28.20900 -6.82400 1.000 14.77000 64 ASP A O 1
ATOM 530 N N . SER A 1 66 ? 9.43700 27.78600 -5.92900 1.000 13.81000 65 SER A N 1
ATOM 531 C CA . SER A 1 66 ? 9.43800 28.91900 -4.97500 1.000 15.70000 65 SER A CA 1
ATOM 532 C C . SER A 1 66 ? 10.44900 28.65100 -3.86000 1.000 10.81000 65 SER A C 1
ATOM 533 O O . SER A 1 66 ? 10.67800 27.46500 -3.54800 1.000 13.48000 65 SER A O 1
ATOM 536 N N . THR A 1 67 ? 10.96600 29.71400 -3.24400 1.000 12.09000 66 THR A N 1
ATOM 537 C CA . THR A 1 67 ? 11.76400 29.63600 -2.00900 1.000 13.30000 66 THR A CA 1
ATOM 538 C C . THR A 1 67 ? 10.99100 30.14600 -0.80500 1.000 14.03000 66 THR A C 1
ATOM 539 O O . THR A 1 67 ? 10.39000 31.21400 -0.84200 1.000 15.93000 66 THR A O 1
ATOM 543 N N . ILE A 1 68 ? 10.99900 29.34500 0.23800 1.000 11.72000 67 ILE A N 1
ATOM 544 C CA . ILE A 1 68 ? 10.42700 29.65500 1.56300 1.000 13.89000 67 ILE A CA 1
ATOM 545 C C . ILE A 1 68 ? 11.59800 29.85300 2.50400 1.000 11.98000 67 ILE A C 1
ATOM 546 O O . ILE A 1 68 ? 12.53600 29.06500 2.45300 1.000 12.12000 67 ILE A O 1
ATOM 551 N N . LEU A 1 69 ? 11.57900 30.88300 3.32100 1.000 11.40000 68 LEU A N 1
ATOM 552 C CA . LEU A 1 69 ? 12.67400 31.10300 4.27700 1.000 12.35000 68 LEU A CA 1
ATOM 553 C C . LEU A 1 69 ? 12.36600 30.38200 5.58400 1.000 11.09000 68 LEU A C 1
ATOM 554 O O . LEU A 1 69 ? 11.20400 30.46300 6.04100 1.000 13.16000 68 LEU A O 1
ATOM 559 N N . ILE A 1 70 ? 13.39200 29.76700 6.16900 1.000 11.49000 69 ILE A N 1
ATOM 560 C CA . ILE A 1 70 ? 13.26000 29.08600 7.48600 1.000 12.51000 69 ILE A CA 1
ATOM 561 C C . ILE A 1 70 ? 14.07300 29.85000 8.51300 1.000 13.14000 69 ILE A C 1
ATOM 562 O O . ILE A 1 70 ? 15.17700 30.37000 8.19300 1.000 13.88000 69 ILE A O 1
ATOM 567 N N . CYS A 1 71 ? 13.62600 29.79800 9.75900 1.000 12.84000 70 CYS A N 1
ATOM 568 C CA . CYS A 1 71 ? 14.51500 30.15700 10.89200 1.000 17.10000 70 CYS A CA 1
ATOM 569 C C . CYS A 1 71 ? 13.99900 29.33600 12.08000 1.000 16.18000 70 CYS A C 1
ATOM 570 O O . CYS A 1 71 ? 12.84400 28.87600 12.02400 1.000 13.83000 70 CYS A O 1
ATOM 573 N N . ILE A 1 72 ? 14.84900 29.12700 13.07500 1.000 15.49000 71 ILE A N 1
ATOM 574 C CA . ILE A 1 72 ? 14.46900 28.27100 14.23100 1.000 21.92000 71 ILE A CA 1
ATOM 575 C C . ILE A 1 72 ? 14.22000 29.17100 15.43300 1.000 22.09000 71 ILE A C 1
ATOM 576 O O . ILE A 1 72 ? 15.15100 29.86000 15.86700 1.000 22.70000 71 ILE A O 1
ATOM 581 N N . ARG A 1 73 ? 13.00000 29.12700 15.92800 1.000 22.75000 72 ARG A N 1
ATOM 582 C CA . ARG A 1 73 ? 12.62900 30.01800 17.05600 1.000 28.54000 72 ARG A CA 1
ATOM 583 C C . ARG A 1 73 ? 13.53300 29.74700 18.26300 1.000 28.09000 72 ARG A C 1
ATOM 584 O O . ARG A 1 73 ? 13.82700 28.58600 18.52100 1.000 27.11000 72 ARG A O 1
ATOM 592 N N . ASP A 1 74 ? 13.99500 30.81600 18.91900 1.000 31.48000 73 ASP A N 1
ATOM 593 C CA . ASP A 1 74 ? 14.81500 30.69200 20.16100 1.000 31.17000 73 ASP A CA 1
ATOM 594 C C . ASP A 1 74 ? 16.20600 30.21900 19.78400 1.000 29.58000 73 ASP A C 1
ATOM 595 O O . ASP A 1 74 ? 17.03400 30.01500 20.67700 1.000 34.40000 73 ASP A O 1
ATOM 600 N N . VAL A 1 75 ? 16.45200 30.13300 18.48400 1.000 27.24000 74 VAL A N 1
ATOM 601 C CA . VAL A 1 75 ? 17.83300 29.76300 18.07200 1.000 29.46000 74 VAL A CA 1
ATOM 602 C C . VAL A 1 75 ? 18.40900 30.84300 17.15400 1.000 29.64000 74 VAL A C 1
ATOM 603 O O . VAL A 1 75 ? 19.43900 31.42100 17.53300 1.000 34.46000 74 VAL A O 1
ATOM 607 N N . ASP A 1 76 ? 17.76000 31.13900 16.02000 1.000 23.36000 75 ASP A N 1
ATOM 608 C CA . ASP A 1 76 ? 18.39200 32.05000 15.03400 1.000 24.20000 75 ASP A CA 1
ATOM 609 C C . ASP A 1 76 ? 17.36400 32.89500 14.30000 1.000 24.45000 75 ASP A C 1
ATOM 610 O O . ASP A 1 76 ? 17.68500 33.38300 13.22000 1.000 25.60000 75 ASP A O 1
ATOM 615 N N . CYS A 1 77 ? 16.17900 33.05700 14.87700 1.000 23.79000 76 CYS A N 1
ATOM 616 C CA . CYS A 1 77 ? 15.19800 33.99200 14.28300 1.000 25.27000 76 CYS A CA 1
ATOM 617 C C . CYS A 1 77 ? 15.54800 35.41900 14.73100 1.000 28.47000 76 CYS A C 1
ATOM 618 O O . CYS A 1 77 ? 14.93200 36.33000 14.17700 1.000 31.29000 76 CYS A O 1
ATOM 621 N N . SER B 1 1 ? -5.77300 2.44500 13.48100 1.000 26.18000 0 SER B N 1
ATOM 622 C CA . SER B 1 1 ? -6.79900 3.52700 13.39900 1.000 23.32000 0 SER B CA 1
ATOM 623 C C . SER B 1 1 ? -7.80500 3.40400 14.55200 1.000 24.99000 0 SER B C 1
ATOM 624 O O . SER B 1 1 ? -8.15000 2.26400 14.92400 1.000 26.62000 0 SER B O 1
ATOM 627 N N . MET B 1 2 ? -8.21800 4.53700 15.11700 1.000 20.22000 1 MET B N 1
ATOM 628 C CA . MET B 1 2 ? -9.10400 4.57900 16.31000 1.000 21.36000 1 MET B CA 1
ATOM 629 C C . MET B 1 2 ? -10.09800 5.72600 16.22700 1.000 18.84000 1 MET B C 1
ATOM 630 O O . MET B 1 2 ? -9.77500 6.79100 15.64700 1.000 19.38000 1 MET B O 1
ATOM 635 N N . GLN B 1 3 ? -11.25600 5.54600 16.84100 1.000 18.72000 2 GLN B N 1
ATOM 636 C CA . GLN B 1 3 ? -12.24700 6.60400 17.06500 1.000 16.31000 2 GLN B CA 1
ATOM 637 C C . GLN B 1 3 ? -11.79800 7.51500 18.19900 1.000 15.34000 2 GLN B C 1
ATOM 638 O O . GLN B 1 3 ? -11.40300 7.02500 19.26800 1.000 17.81000 2 GLN B O 1
ATOM 644 N N . VAL B 1 4 ? -11.97900 8.80900 18.01500 1.000 14.45000 3 VAL B N 1
ATOM 645 C CA . VAL B 1 4 ? -11.94100 9.83300 19.08600 1.000 15.16000 3 VAL B CA 1
ATOM 646 C C . VAL B 1 4 ? -13.16500 10.71700 18.90200 1.000 16.81000 3 VAL B C 1
ATOM 647 O O . VAL B 1 4 ? -13.75800 10.77300 17.80200 1.000 17.96000 3 VAL B O 1
ATOM 651 N N . PHE B 1 5 ? -13.47600 11.48100 19.91600 1.000 14.31000 4 PHE B N 1
ATOM 652 C CA . PHE B 1 5 ? -14.60700 12.40900 19.91000 1.000 15.89000 4 PHE B CA 1
ATOM 653 C C . PHE B 1 5 ? -14.06700 13.82400 20.04400 1.000 15.95000 4 PHE B C 1
ATOM 654 O O . PHE B 1 5 ? -13.13000 14.04600 20.80100 1.000 19.42000 4 PHE B O 1
ATOM 662 N N . ILE B 1 6 ? -14.63600 14.76100 19.29600 1.000 13.35000 5 ILE B N 1
ATOM 663 C CA . ILE B 1 6 ? -14.27000 16.19100 19.34900 1.000 14.26000 5 ILE B CA 1
ATOM 664 C C . ILE B 1 6 ? -15.49900 16.91100 19.90600 1.000 15.16000 5 ILE B C 1
ATOM 665 O O . ILE B 1 6 ? -16.53900 16.87600 19.20900 1.000 15.53000 5 ILE B O 1
ATOM 670 N N . LYS B 1 7 ? -15.39600 17.46000 21.10900 1.000 15.11000 6 LYS B N 1
ATOM 671 C CA . LYS B 1 7 ? -16.53600 18.03700 21.85800 1.000 19.13000 6 LYS B CA 1
ATOM 672 C C . LYS B 1 7 ? -16.32600 19.53500 22.05700 1.000 16.70000 6 LYS B C 1
ATOM 673 O O . LYS B 1 7 ? -15.26900 19.94300 22.49000 1.000 17.21000 6 LYS B O 1
ATOM 679 N N . ASN B 1 8 ? -17.35500 20.32900 21.78400 1.000 21.25000 7 ASN B N 1
ATOM 680 C CA . ASN B 1 8 ? -17.34000 21.78500 22.06900 1.000 25.20000 7 ASN B CA 1
ATOM 681 C C . ASN B 1 8 ? -18.01100 22.00400 23.43000 1.000 30.75000 7 ASN B C 1
ATOM 682 O O . ASN B 1 8 ? -18.47000 21.01300 24.03700 1.000 30.69000 7 ASN B O 1
ATOM 687 N N . ARG B 1 9 ? -18.11100 23.25200 23.85600 1.000 34.47000 8 ARG B N 1
ATOM 688 C CA . ARG B 1 9 ? -18.88000 23.61100 25.08200 1.000 42.75000 8 ARG B CA 1
ATOM 689 C C . ARG B 1 9 ? -20.32700 23.79600 24.66100 1.000 45.16000 8 ARG B C 1
ATOM 690 O O . ARG B 1 9 ? -21.21000 23.40500 25.44600 1.000 50.18000 8 ARG B O 1
ATOM 698 N N . TYR B 1 10 ? -20.55000 24.18800 23.40900 1.000 46.62000 9 TYR B N 1
ATOM 699 C CA . TYR B 1 10 ? -21.85200 24.67500 22.87700 1.000 46.77000 9 TYR B CA 1
ATOM 700 C C . TYR B 1 10 ? -22.69500 23.54900 22.26000 1.000 45.43000 9 TYR B C 1
ATOM 701 O O . TYR B 1 10 ? -23.52500 23.84700 21.36900 1.000 46.36000 9 TYR B O 1
ATOM 710 N N . GLY B 1 11 ? -22.52400 22.30400 22.70800 1.000 40.23000 10 GLY B N 1
ATOM 711 C CA . GLY B 1 11 ? -23.59500 21.28700 22.66200 1.000 39.26000 10 GLY B CA 1
ATOM 712 C C . GLY B 1 11 ? -23.57000 20.38200 21.43900 1.000 36.90000 10 GLY B C 1
ATOM 713 O O . GLY B 1 11 ? -24.66000 19.93200 21.02600 1.000 40.79000 10 GLY B O 1
ATOM 714 N N . TRP B 1 12 ? -22.39500 20.07200 20.87400 1.000 26.64000 11 TRP B N 1
ATOM 715 C CA . TRP B 1 12 ? -22.28000 18.86500 20.02600 1.000 29.26000 11 TRP B CA 1
ATOM 716 C C . TRP B 1 12 ? -20.87500 18.26200 20.08100 1.000 24.11000 11 TRP B C 1
ATOM 717 O O . TRP B 1 12 ? -19.85900 18.93700 20.43700 1.000 24.19000 11 TRP B O 1
ATOM 728 N N . THR B 1 13 ? -20.89800 16.97300 19.82100 1.000 21.96000 12 THR B N 1
ATOM 729 C CA . THR B 1 13 ? -19.70200 16.12100 19.65800 1.000 22.90000 12 THR B CA 1
ATOM 730 C C . THR B 1 13 ? -19.72600 15.56800 18.24400 1.000 25.83000 12 THR B C 1
ATOM 731 O O . THR B 1 13 ? -20.82200 15.20500 17.74000 1.000 29.55000 12 THR B O 1
ATOM 735 N N . ILE B 1 14 ? -18.56600 15.44700 17.61800 1.000 21.39000 13 ILE B N 1
ATOM 736 C CA . ILE B 1 14 ? -18.41000 14.67000 16.36700 1.000 18.69000 13 ILE B CA 1
ATOM 737 C C . ILE B 1 14 ? -17.40800 13.55600 16.61100 1.000 19.15000 13 ILE B C 1
ATOM 738 O O . ILE B 1 14 ? -16.56900 13.64100 17.54700 1.000 21.15000 13 ILE B O 1
ATOM 743 N N . THR B 1 15 ? -17.49400 12.55800 15.76100 1.000 18.85000 14 THR B N 1
ATOM 744 C CA . THR B 1 15 ? -16.55800 11.43200 15.78600 1.000 18.98000 14 THR B CA 1
ATOM 745 C C . THR B 1 15 ? -15.49300 11.73800 14.73900 1.000 21.21000 14 THR B C 1
ATOM 746 O O . THR B 1 15 ? -15.82600 12.45900 13.75100 1.000 23.63000 14 THR B O 1
ATOM 750 N N . LEU B 1 16 ? -14.27800 11.28900 14.96900 1.000 15.99000 15 LEU B N 1
ATOM 751 C CA . LEU B 1 16 ? -13.22400 11.26100 13.93700 1.000 17.44000 15 LEU B CA 1
ATOM 752 C C . LEU B 1 16 ? -12.44100 9.97500 14.11700 1.000 22.73000 15 LEU B C 1
ATOM 753 O O . LEU B 1 16 ? -12.12200 9.57400 15.25600 1.000 19.22000 15 LEU B O 1
ATOM 758 N N . GLU B 1 17 ? -11.94000 9.44700 13.03800 1.000 14.43000 16 GLU B N 1
ATOM 759 C CA . GLU B 1 17 ? -11.00800 8.33400 13.00400 1.000 18.60000 16 GLU B CA 1
ATOM 760 C C . GLU B 1 17 ? -9.62200 8.92900 12.82000 1.000 15.89000 16 GLU B C 1
ATOM 761 O O . GLU B 1 17 ? -9.40600 9.72600 11.85500 1.000 15.89000 16 GLU B O 1
ATOM 767 N N . VAL B 1 18 ? -8.70600 8.55600 13.68300 1.000 15.78000 17 VAL B N 1
ATOM 768 C CA . VAL B 1 18 ? -7.32300 9.09900 13.74300 1.000 14.77000 17 VAL B CA 1
ATOM 769 C C . VAL B 1 18 ? -6.38000 7.93800 14.03200 1.000 16.76000 17 VAL B C 1
ATOM 770 O O . VAL B 1 18 ? -6.80800 6.82400 14.37100 1.000 19.75000 17 VAL B O 1
ATOM 774 N N . SER B 1 19 ? -5.08800 8.19700 13.95000 1.000 16.53000 18 SER B N 1
ATOM 775 C CA . SER B 1 19 ? -4.00600 7.24500 14.28200 1.000 16.90000 18 SER B CA 1
ATOM 776 C C . SER B 1 19 ? -3.10400 7.95200 15.27500 1.000 18.43000 18 SER B C 1
ATOM 777 O O . SER B 1 19 ? -2.98800 9.17500 15.22600 1.000 20.21000 18 SER B O 1
ATOM 780 N N . PRO B 1 20 ? -2.52400 7.21800 16.25000 1.000 23.42000 19 PRO B N 1
ATOM 781 C CA . PRO B 1 20 ? -1.61000 7.82800 17.21700 1.000 22.45000 19 PRO B CA 1
ATOM 782 C C . PRO B 1 20 ? -0.45900 8.63900 16.59000 1.000 19.61000 19 PRO B C 1
ATOM 783 O O . PRO B 1 20 ? -0.03600 9.61900 17.20900 1.000 19.69000 19 PRO B O 1
ATOM 787 N N . THR B 1 21 ? -0.00400 8.28800 15.38700 1.000 22.03000 20 THR B N 1
ATOM 788 C CA . THR B 1 21 ? 1.13800 8.96300 14.69700 1.000 22.31000 20 THR B CA 1
ATOM 789 C C . THR B 1 21 ? 0.66700 10.22500 13.95100 1.000 21.82000 20 THR B C 1
ATOM 790 O O . THR B 1 21 ? 1.49800 10.93900 13.43100 1.000 21.52000 20 THR B O 1
ATOM 794 N N . ASP B 1 22 ? -0.63800 10.46200 13.84900 1.000 18.34000 21 ASP B N 1
ATOM 795 C CA . ASP B 1 22 ? -1.15000 11.68000 13.17900 1.000 15.60000 21 ASP B CA 1
ATOM 796 C C . ASP B 1 22 ? -0.76500 12.93000 13.95800 1.000 15.11000 21 ASP B C 1
ATOM 797 O O . ASP B 1 22 ? -0.74100 12.93400 15.22700 1.000 19.36000 21 ASP B O 1
ATOM 802 N N . THR B 1 23 ? -0.51200 14.00700 13.23200 1.000 12.75000 22 THR B N 1
ATOM 803 C CA . THR B 1 23 ? -0.26600 15.29300 13.86900 1.000 12.45000 22 THR B CA 1
ATOM 804 C C . THR B 1 23 ? -1.56500 15.93200 14.34900 1.000 11.62000 22 THR B C 1
ATOM 805 O O . THR B 1 23 ? -2.67100 15.64700 13.82500 1.000 11.37000 22 THR B O 1
ATOM 809 N N . VAL B 1 24 ? -1.45300 16.81200 15.29600 1.000 11.43000 23 VAL B N 1
ATOM 810 C CA . VAL B 1 24 ? -2.60100 17.61600 15.74400 1.000 12.61000 23 VAL B CA 1
ATOM 811 C C . VAL B 1 24 ? -3.13400 18.39800 14.53400 1.000 11.69000 23 VAL B C 1
ATOM 812 O O . VAL B 1 24 ? -4.36800 18.52200 14.38300 1.000 11.06000 23 VAL B O 1
ATOM 816 N N . GLU B 1 25 ? -2.26500 18.98000 13.71600 1.000 11.21000 24 GLU B N 1
ATOM 817 C CA . GLU B 1 25 ? -2.75900 19.73300 12.53600 1.000 10.39000 24 GLU B CA 1
ATOM 818 C C . GLU B 1 25 ? -3.61400 18.82200 11.63200 1.000 11.03000 24 GLU B C 1
ATOM 819 O O . GLU B 1 25 ? -4.60400 19.25400 11.10100 1.000 12.46000 24 GLU B O 1
ATOM 825 N N . ASN B 1 26 ? -3.19500 17.59500 11.42100 1.000 10.26000 25 ASN B N 1
ATOM 826 C CA . ASN B 1 26 ? -3.99000 16.65000 10.59200 1.000 11.96000 25 ASN B CA 1
ATOM 827 C C . ASN B 1 26 ? -5.40300 16.47400 11.13400 1.000 11.65000 25 ASN B C 1
ATOM 828 O O . ASN B 1 26 ? -6.35800 16.47400 10.37700 1.000 11.74000 25 ASN B O 1
ATOM 833 N N . VAL B 1 27 ? -5.54300 16.44800 12.45300 1.000 11.54000 26 VAL B N 1
ATOM 834 C CA . VAL B 1 27 ? -6.86800 16.38400 13.09700 1.000 10.72000 26 VAL B CA 1
ATOM 835 C C . VAL B 1 27 ? -7.62800 17.66500 12.77400 1.000 10.85000 26 VAL B C 1
ATOM 836 O O . VAL B 1 27 ? -8.77600 17.57300 12.42400 1.000 11.21000 26 VAL B O 1
ATOM 840 N N . LYS B 1 28 ? -7.00100 18.82500 12.87100 1.000 9.73000 27 LYS B N 1
ATOM 841 C CA . LYS B 1 28 ? -7.64800 20.12300 12.53200 1.000 9.73000 27 LYS B CA 1
ATOM 842 C C . LYS B 1 28 ? -8.08200 20.11100 11.06000 1.000 9.29000 27 LYS B C 1
ATOM 843 O O . LYS B 1 28 ? -9.17400 20.64200 10.74300 1.000 9.75000 27 LYS B O 1
ATOM 849 N N . GLN B 1 29 ? -7.29400 19.56600 10.15500 1.000 9.47000 28 GLN B N 1
ATOM 850 C CA . GLN B 1 29 ? -7.64800 19.49900 8.72000 1.000 9.43000 28 GLN B CA 1
ATOM 851 C C . GLN B 1 29 ? -8.87300 18.59000 8.56200 1.000 11.20000 28 GLN B C 1
ATOM 852 O O . GLN B 1 29 ? -9.74800 18.91700 7.75900 1.000 10.97000 28 GLN B O 1
ATOM 858 N N . LYS B 1 30 ? -8.97500 17.46300 9.29000 1.000 9.69000 29 LYS B N 1
ATOM 859 C CA . LYS B 1 30 ? -10.16500 16.63100 9.26300 1.000 12.67000 29 LYS B CA 1
ATOM 860 C C . LYS B 1 30 ? -11.38500 17.38400 9.77500 1.000 9.58000 29 LYS B C 1
AT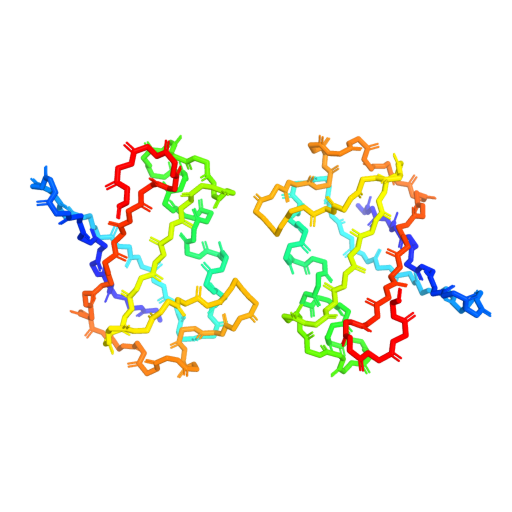OM 861 O O . LYS B 1 30 ? -12.49100 17.16000 9.24900 1.000 10.51000 29 LYS B O 1
ATO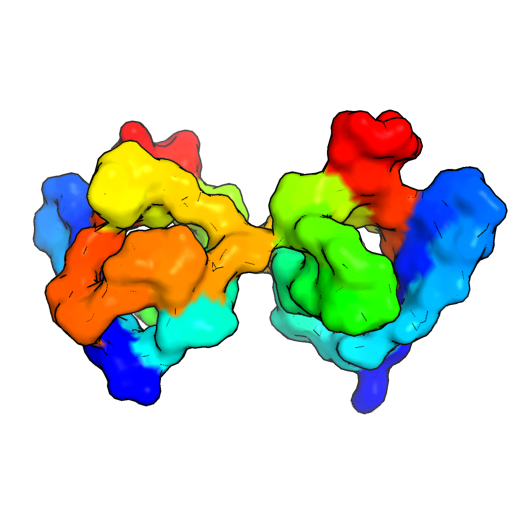M 867 N N . ILE B 1 31 ? -11.25600 18.10600 10.84800 1.000 10.59000 30 ILE B N 1
ATOM 868 C CA . ILE B 1 31 ? -12.37500 18.89200 11.39700 1.000 11.95000 30 ILE B CA 1
ATOM 869 C C . ILE B 1 31 ? -12.83800 19.88900 10.34100 1.000 12.16000 30 ILE B C 1
ATOM 870 O O . ILE B 1 31 ? -14.07000 20.07000 10.18000 1.000 11.88000 30 ILE B O 1
ATOM 875 N N . GLN B 1 32 ? -11.93900 20.57700 9.64800 1.000 11.02000 31 GLN B N 1
ATOM 876 C CA . GLN B 1 32 ? -12.37400 21.48500 8.55800 1.000 12.06000 31 GLN B CA 1
ATOM 877 C C . GLN B 1 32 ? -13.13100 20.67200 7.49800 1.000 10.96000 31 GLN B C 1
ATOM 878 O O . GLN B 1 32 ? -14.17100 21.11200 7.01000 1.000 12.21000 31 GLN B O 1
ATOM 884 N N . ASP B 1 33 ? -12.60200 19.53700 7.09700 1.000 9.81000 32 ASP B N 1
ATOM 885 C CA . ASP B 1 33 ? -13.27200 18.75800 6.01300 1.000 11.20000 32 ASP B CA 1
ATOM 886 C C . ASP B 1 33 ? -14.68200 18.35000 6.47300 1.000 12.42000 32 ASP B C 1
ATOM 887 O O . ASP B 1 33 ? -15.61300 18.33900 5.65200 1.000 13.94000 32 ASP B O 1
ATOM 892 N N . LYS B 1 34 ? -14.87100 18.05800 7.76100 1.000 12.51000 33 LYS B N 1
ATOM 893 C CA . LYS B 1 34 ? -16.15300 17.53500 8.25800 1.000 13.65000 33 LYS B CA 1
ATOM 894 C C . LYS B 1 34 ? -17.10100 18.72600 8.47000 1.000 14.29000 33 LYS B C 1
ATOM 895 O O . LYS B 1 34 ? -18.25700 18.62800 8.00300 1.000 13.75000 33 LYS B O 1
ATOM 901 N N . GLU B 1 35 ? -16.67400 19.79300 9.13100 1.000 14.65000 34 GLU B N 1
ATOM 902 C CA . GLU B 1 35 ? -17.58900 20.84800 9.62200 1.000 12.81000 34 GLU B CA 1
ATOM 903 C C . GLU B 1 35 ? -17.30700 22.24900 9.07700 1.000 12.76000 34 GLU B C 1
ATOM 904 O O . GLU B 1 35 ? -18.08100 23.13200 9.41400 1.000 15.81000 34 GLU B O 1
ATOM 910 N N . GLY B 1 36 ? -16.22600 22.47200 8.34100 1.000 11.72000 35 GLY B N 1
ATOM 911 C CA . GLY B 1 36 ? -16.02700 23.72700 7.61700 1.000 10.91000 35 GLY B CA 1
ATOM 912 C C . GLY B 1 36 ? -15.25700 24.78800 8.37200 1.000 10.22000 35 GLY B C 1
ATOM 913 O O . GLY B 1 36 ? -15.15000 25.93200 7.86900 1.000 13.29000 35 GLY B O 1
ATOM 914 N N . PHE B 1 37 ? -14.83600 24.51500 9.61200 1.000 11.74000 36 PHE B N 1
ATOM 915 C CA . PHE B 1 37 ? -14.08300 25.55800 10.37000 1.000 12.17000 36 PHE B CA 1
ATOM 916 C C . PHE B 1 37 ? -12.63500 25.66100 9.90400 1.000 12.12000 36 PHE B C 1
ATOM 917 O O . PHE B 1 37 ? -12.05000 24.61600 9.62200 1.000 13.64000 36 PHE B O 1
ATOM 925 N N . PRO B 1 38 ? -12.06200 26.86700 9.77200 1.000 15.63000 37 PRO B N 1
ATOM 926 C CA . PRO B 1 38 ? -10.69400 27.02100 9.30100 1.000 14.81000 37 PRO B CA 1
ATOM 927 C C . PRO B 1 38 ? -9.69900 26.56200 10.35200 1.000 13.49000 37 PRO B C 1
ATOM 928 O O . PRO B 1 38 ? -9.80600 26.90600 11.53700 1.000 14.39000 37 PRO B O 1
ATOM 932 N N . PRO B 1 39 ? -8.73300 25.70200 9.96900 1.000 12.58000 38 PRO B N 1
ATOM 933 C CA . PRO B 1 39 ? -7.79800 25.11800 10.92500 1.000 16.62000 38 PRO B CA 1
ATOM 934 C C . PRO B 1 39 ? -6.96500 26.18600 11.61000 1.000 16.91000 38 PRO B C 1
ATOM 935 O O . PRO B 1 39 ? -6.65400 25.95300 12.76300 1.000 18.49000 38 PRO B O 1
ATOM 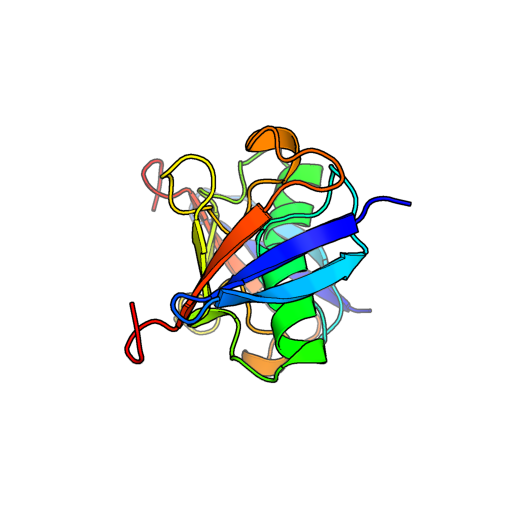939 N N . ASP B 1 40 ? -6.76200 27.33400 10.95800 1.000 15.83000 39 ASP B N 1
ATOM 940 C CA . ASP B 1 40 ? -5.93900 28.40900 11.55700 1.000 22.10000 39 ASP B CA 1
ATOM 941 C C . ASP B 1 40 ? -6.70100 29.04900 12.72200 1.000 24.31000 39 ASP B C 1
ATOM 942 O O . ASP B 1 40 ? -6.07400 29.84400 13.41500 1.000 28.51000 39 ASP B O 1
ATOM 947 N N . LYS B 1 41 ? -7.97000 28.69900 12.96500 1.000 19.37000 40 LYS B N 1
ATOM 948 C CA . LYS B 1 41 ? -8.79400 29.19600 14.09500 1.000 23.02000 40 LYS B CA 1
ATOM 949 C C . LYS B 1 41 ? -9.19200 28.05500 15.04400 1.000 20.86000 40 LYS B C 1
ATOM 950 O O . LYS B 1 41 ? -9.76600 28.35600 16.08500 1.000 24.45000 40 LYS B O 1
ATOM 956 N N . ILE B 1 42 ? -8.92400 26.79300 14.73100 1.000 17.18000 41 ILE B N 1
ATOM 957 C CA . ILE B 1 42 ? -9.32900 25.68700 15.64000 1.000 16.91000 41 ILE B CA 1
ATOM 958 C C . ILE B 1 42 ? -8.30200 25.58000 16.76400 1.000 17.39000 41 ILE B C 1
ATOM 959 O O . ILE B 1 42 ? -7.12100 25.46000 16.43700 1.000 17.64000 41 ILE B O 1
ATOM 964 N N . ARG B 1 43 ? -8.76100 25.58800 18.02000 1.000 18.99000 42 ARG B N 1
ATOM 965 C CA . ARG B 1 43 ? -7.95800 25.19600 19.20100 1.000 15.59000 42 ARG B CA 1
ATOM 966 C C . ARG B 1 43 ? -8.46500 23.84800 19.74900 1.000 14.33000 42 ARG B C 1
ATOM 967 O O . ARG B 1 43 ? -9.68300 23.67700 19.93700 1.000 14.92000 42 ARG B O 1
ATOM 975 N N . LEU B 1 44 ? -7.55400 22.89900 19.93800 1.000 14.38000 43 LEU B N 1
ATOM 976 C CA . LEU B 1 44 ? -7.82800 21.57900 20.54900 1.000 13.95000 43 LEU B CA 1
ATOM 977 C C . LEU B 1 44 ? -7.13400 21.49000 21.90500 1.000 16.10000 43 LEU B C 1
ATOM 978 O O . LEU B 1 44 ? -5.97100 21.89800 22.03900 1.000 14.99000 43 LEU B O 1
ATOM 983 N N . ILE B 1 45 ? -7.85700 20.92000 22.85100 1.000 17.50000 44 ILE B N 1
ATOM 984 C CA . ILE B 1 45 ? -7.38700 20.76000 24.25100 1.000 16.90000 44 ILE B CA 1
ATOM 985 C C . ILE B 1 45 ? -7.59200 19.31500 24.66300 1.000 16.22000 44 ILE B C 1
ATOM 986 O O . ILE B 1 45 ? -8.65500 18.74100 24.42500 1.000 16.88000 44 ILE B O 1
ATOM 991 N N . TYR B 1 46 ? -6.58700 18.70800 25.28200 1.000 19.95000 45 TYR B N 1
ATOM 992 C CA . TYR B 1 46 ? -6.72400 17.34100 25.82100 1.000 19.42000 45 TYR B CA 1
ATOM 993 C C . TYR B 1 46 ? -6.05600 17.27900 27.18900 1.000 23.86000 45 TYR B C 1
ATOM 994 O O . TYR B 1 46 ? -4.96500 17.78700 27.29100 1.000 21.03000 45 TYR B O 1
ATOM 1003 N N . GLY B 1 47 ? -6.75100 16.67900 28.15100 1.000 23.21000 46 GLY B N 1
ATOM 1004 C CA . GLY B 1 47 ? -6.31000 16.62000 29.56300 1.000 26.90000 46 GLY B CA 1
ATOM 1005 C C . GLY B 1 47 ? -5.89500 18.00200 30.05000 1.000 26.94000 46 GLY B C 1
ATOM 1006 O O . GLY B 1 47 ? -4.85200 18.10800 30.76500 1.000 28.87000 46 GLY B O 1
ATOM 1007 N N . GLY B 1 48 ? -6.64900 19.02700 29.63100 1.000 24.65000 47 GLY B N 1
ATOM 1008 C CA . GLY B 1 48 ? -6.45900 20.44100 30.00100 1.000 24.95000 47 GLY B CA 1
ATOM 1009 C C . GLY B 1 48 ? -5.26400 21.11800 29.35300 1.000 24.11000 47 GLY B C 1
ATOM 1010 O O . GLY B 1 48 ? -5.08500 22.32500 29.62000 1.000 27.89000 47 GLY B O 1
ATOM 1011 N N . LYS B 1 49 ? -4.51700 20.43000 28.47200 1.000 23.07000 48 LYS B N 1
ATOM 1012 C CA . LYS B 1 49 ? -3.38600 21.03800 27.72600 1.000 24.88000 48 LYS B CA 1
ATOM 1013 C C . LYS B 1 49 ? -3.81900 21.41000 26.29800 1.000 18.96000 48 LYS B C 1
ATOM 1014 O O . LYS B 1 49 ? -4.41200 20.52100 25.60100 1.000 19.73000 48 LYS B O 1
ATOM 1020 N N . GLN B 1 50 ? -3.44400 22.62200 25.87100 1.000 17.44000 49 GLN B N 1
ATOM 1021 C CA . GLN B 1 50 ? -3.59200 23.05100 24.45400 1.000 17.53000 49 GLN B CA 1
ATOM 1022 C C . GLN B 1 50 ? -2.65600 22.20800 23.59100 1.000 22.22000 49 GLN B C 1
ATOM 1023 O O . GLN B 1 50 ? -1.45100 22.08700 23.90400 1.000 23.03000 49 GLN B O 1
ATOM 1029 N N . MET B 1 51 ? -3.18300 21.61800 22.52800 1.000 17.36000 50 MET B N 1
ATOM 1030 C CA . MET B 1 51 ? -2.41300 20.67600 21.69000 1.000 14.28000 50 MET B CA 1
ATOM 1031 C C . MET B 1 51 ? -1.70500 21.48100 20.59300 1.000 17.00000 50 MET B C 1
ATOM 1032 O O . MET B 1 51 ? -2.36300 22.32900 19.93800 1.000 17.20000 50 MET B O 1
ATOM 1037 N N . GLU B 1 52 ? -0.40500 21.24000 20.44500 1.000 14.59000 51 GLU B N 1
ATOM 1038 C CA . GLU B 1 52 ? 0.43200 21.98400 19.47400 1.000 13.76000 51 GLU B CA 1
ATOM 1039 C C . GLU B 1 52 ? 0.35000 21.27600 18.12000 1.000 12.75000 51 GLU B C 1
ATOM 1040 O O . GLU B 1 52 ? 0.42500 20.03900 18.05400 1.000 13.51000 51 GLU B O 1
ATOM 1046 N N . ASP B 1 53 ? 0.31100 22.07500 17.05900 1.000 15.55000 52 ASP B N 1
ATOM 1047 C CA . ASP B 1 53 ? 0.01100 21.64300 15.66700 1.000 15.62000 52 ASP B CA 1
ATOM 1048 C C . ASP B 1 53 ? 0.97000 20.55800 15.18300 1.000 11.79000 52 ASP B C 1
ATOM 1049 O O . ASP B 1 53 ? 0.53700 19.64600 14.47700 1.000 13.12000 52 ASP B O 1
ATOM 1054 N N . GLY B 1 54 ? 2.25900 20.67700 15.54400 1.000 16.06000 53 GLY B N 1
ATOM 1055 C CA . GLY B 1 54 ? 3.29600 19.79800 15.00800 1.000 15.51000 53 GLY B CA 1
ATOM 1056 C C . GLY B 1 54 ? 3.55700 18.56400 15.83300 1.000 11.80000 53 GLY B C 1
ATOM 1057 O O . GLY B 1 54 ? 4.37600 17.75100 15.41600 1.000 15.55000 53 GLY B O 1
ATOM 1058 N N . ARG B 1 55 ? 2.92500 18.42300 17.00400 1.000 12.91000 54 ARG B N 1
ATOM 1059 C CA . ARG B 1 55 ? 3.06400 17.19300 17.82300 1.000 18.11000 54 ARG B CA 1
ATOM 1060 C C . ARG B 1 55 ? 2.07900 16.13000 17.35400 1.000 16.15000 54 ARG B C 1
ATOM 1061 O O . ARG B 1 55 ? 1.09100 16.46900 16.63200 1.000 14.60000 54 ARG B O 1
ATOM 1069 N N . THR B 1 56 ? 2.30100 14.89300 17.76500 1.000 17.24000 55 THR B N 1
ATOM 1070 C CA . THR B 1 56 ? 1.45900 13.71500 17.44600 1.000 14.52000 55 THR B CA 1
ATOM 1071 C C . THR B 1 56 ? 0.37900 13.56500 18.53700 1.000 15.78000 55 THR B C 1
ATOM 1072 O O . THR B 1 56 ? 0.49700 14.08000 19.66400 1.000 16.18000 55 THR B O 1
ATOM 1076 N N . LEU B 1 57 ? -0.69200 12.87900 18.20500 1.000 14.05000 56 LEU B N 1
ATOM 1077 C CA . LEU B 1 57 ? -1.72800 12.50100 19.18100 1.000 18.00000 56 LEU B CA 1
ATOM 1078 C C . LEU B 1 57 ? -1.09100 11.61900 20.27000 1.000 18.73000 56 LEU B C 1
ATOM 1079 O O . LEU B 1 57 ? -1.45000 11.80800 21.43100 1.000 17.05000 56 LEU B O 1
ATOM 1084 N N . ALA B 1 58 ? -0.17000 10.74700 19.89600 1.000 17.59000 57 ALA B N 1
ATOM 1085 C CA . ALA B 1 58 ? 0.58100 9.84400 20.81100 1.000 16.81000 57 ALA B CA 1
ATOM 1086 C C . ALA B 1 58 ? 1.35700 10.69500 21.80600 1.000 20.94000 57 ALA B C 1
ATOM 1087 O O . ALA B 1 58 ? 1.41700 10.26700 22.98900 1.000 19.51000 57 ALA B O 1
ATOM 1089 N N . ASP B 1 59 ? 1.89000 11.85000 21.39000 1.000 16.20000 58 ASP B N 1
ATOM 1090 C CA . ASP B 1 59 ? 2.59300 12.79000 22.29300 1.000 20.55000 58 ASP B CA 1
ATOM 1091 C C . ASP B 1 59 ? 1.67800 13.27300 23.42000 1.000 19.13000 58 ASP B C 1
ATOM 1092 O O . ASP B 1 59 ? 2.19300 13.77000 24.44200 1.000 18.21000 58 ASP B O 1
ATOM 1097 N N . TYR B 1 60 ? 0.36500 13.24000 23.21800 1.000 20.10000 59 TYR B N 1
ATOM 1098 C CA . TYR B 1 60 ? -0.65900 13.67500 24.19300 1.000 16.96000 59 TYR B CA 1
ATOM 1099 C C . TYR B 1 60 ? -1.34200 12.46500 24.84600 1.000 17.80000 59 TYR B C 1
ATOM 1100 O O . TYR B 1 60 ? -2.30200 12.68800 25.58900 1.000 22.68000 59 TYR B O 1
ATOM 1109 N N . ASN B 1 61 ? -0.92400 11.24700 24.56600 1.000 18.01000 60 ASN B N 1
ATOM 1110 C CA . ASN B 1 61 ? -1.55800 10.05500 25.18900 1.000 19.77000 60 ASN B CA 1
ATOM 1111 C C . ASN B 1 61 ? -3.03800 9.99200 24.78900 1.000 20.95000 60 ASN B C 1
ATOM 1112 O O . ASN B 1 61 ? -3.84500 9.56500 25.59200 1.000 18.88000 60 ASN B O 1
ATOM 1117 N N . VAL B 1 62 ? -3.35000 10.44700 23.57600 1.000 22.75000 61 VAL B N 1
ATOM 1118 C CA . VAL B 1 62 ? -4.73100 10.31600 23.04300 1.000 20.99000 61 VAL B CA 1
ATOM 1119 C C . VAL B 1 62 ? -4.91200 8.83400 22.76100 1.000 20.05000 61 VAL B C 1
ATOM 1120 O O . VAL B 1 62 ? -3.99400 8.24100 22.12100 1.000 20.84000 61 VAL B O 1
ATOM 1124 N N . GLN B 1 63 ? -6.00800 8.24600 23.25000 1.000 17.81000 62 GLN B N 1
ATOM 1125 C CA . GLN B 1 63 ? -6.31200 6.82100 23.04300 1.000 17.49000 62 GLN B CA 1
ATOM 1126 C C . GLN B 1 63 ? -7.70700 6.62300 22.46000 1.000 19.18000 62 GLN B C 1
ATOM 1127 O O . GLN B 1 63 ? -8.44700 7.57700 22.28700 1.000 17.99000 62 GLN B O 1
ATOM 1133 N N . LYS B 1 64 ? -8.03400 5.38100 22.17500 1.000 17.75000 63 LYS B N 1
ATOM 1134 C CA . LYS B 1 64 ? -9.36400 5.03000 21.63300 1.000 18.36000 63 LYS B CA 1
ATOM 1135 C C . LYS B 1 64 ? -10.44900 5.65800 22.52100 1.000 15.53000 63 LYS B C 1
ATOM 1136 O O . LYS B 1 64 ? -10.34200 5.53800 23.76400 1.000 19.29000 63 LYS B O 1
ATOM 1142 N N . ASP B 1 65 ? -11.40800 6.32900 21.91400 1.000 16.96000 64 ASP B N 1
ATOM 1143 C CA . ASP B 1 65 ? -12.61700 6.95200 22.51700 1.000 15.88000 64 ASP B CA 1
ATOM 1144 C C . ASP B 1 65 ? -12.25300 8.08000 23.45200 1.000 18.60000 64 ASP B C 1
ATOM 1145 O O . ASP B 1 65 ? -13.14500 8.48500 24.21600 1.000 18.09000 64 ASP B O 1
ATOM 1150 N N . SER B 1 66 ? -1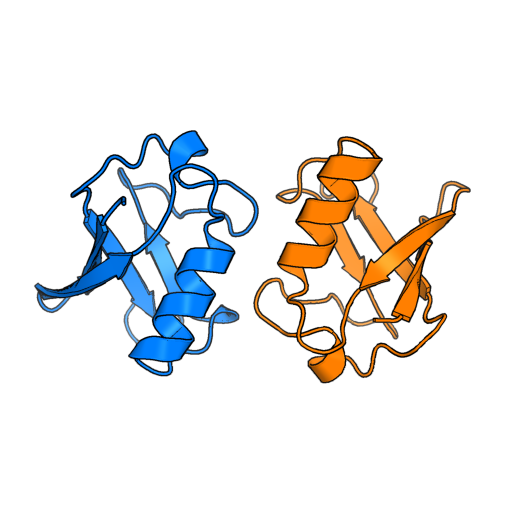1.05100 8.62500 23.34400 1.000 14.96000 65 SER B N 1
ATOM 1151 C CA . SER B 1 66 ? -10.63100 9.88100 24.00200 1.000 17.25000 65 SER B CA 1
ATOM 1152 C C . SER B 1 66 ? -11.53600 11.02700 23.54100 1.000 17.36000 65 SER B C 1
ATOM 1153 O O . SER B 1 66 ? -11.91100 11.05700 22.31700 1.000 18.16000 65 SER B O 1
ATOM 1156 N N . THR B 1 67 ? -11.81200 11.98700 24.41800 1.000 14.35000 66 THR B N 1
ATOM 1157 C CA . THR B 1 67 ? -12.60400 13.18600 24.08800 1.000 17.45000 66 THR B CA 1
ATOM 1158 C C . THR B 1 67 ? -11.65700 14.36800 24.10900 1.000 17.19000 66 THR B C 1
ATOM 1159 O O . THR B 1 67 ? -11.05500 14.65500 25.13000 1.000 18.19000 66 THR B O 1
ATOM 1163 N N . ILE B 1 68 ? -11.48500 14.97600 22.96200 1.000 15.21000 67 ILE B N 1
ATOM 1164 C CA . ILE B 1 68 ? -10.69000 16.20000 22.75500 1.000 15.45000 67 ILE B CA 1
ATOM 1165 C C . ILE B 1 68 ? -11.64800 17.39100 22.71600 1.000 15.77000 67 ILE B C 1
ATOM 1166 O O . ILE B 1 68 ? -12.69700 17.33600 22.04500 1.000 16.55000 67 ILE B O 1
ATOM 1171 N N . LEU B 1 69 ? -11.32900 18.43800 23.42100 1.000 13.80000 68 LEU B N 1
ATOM 1172 C CA . LEU B 1 69 ? -12.17600 19.64700 23.42600 1.000 16.55000 68 LEU B CA 1
ATOM 1173 C C . LEU B 1 69 ? -11.76800 20.58200 22.29600 1.000 12.83000 68 LEU B C 1
ATOM 1174 O O . LEU B 1 69 ? -10.58700 20.81300 22.09600 1.000 16.07000 68 LEU B O 1
ATOM 1179 N N . ILE B 1 70 ? -12.76300 21.17500 21.65200 1.000 14.84000 69 ILE B N 1
ATOM 1180 C CA . ILE B 1 70 ? -12.53100 22.19000 20.58100 1.000 14.61000 69 ILE B CA 1
ATOM 1181 C C . ILE B 1 70 ? -13.10800 23.53700 20.99700 1.000 16.91000 69 ILE B C 1
ATOM 1182 O O . ILE B 1 70 ? -14.17100 23.55900 21.63900 1.000 18.90000 69 ILE B O 1
ATOM 1187 N N . CYS B 1 71 ? -12.49900 24.58300 20.47200 1.000 17.29000 70 CYS B N 1
ATOM 1188 C CA . CYS B 1 71 ? -13.10300 25.92400 20.50200 1.000 18.92000 70 CYS B CA 1
ATOM 1189 C C . CYS B 1 71 ? -12.51800 26.68600 19.29400 1.000 18.60000 70 CYS B C 1
ATOM 1190 O O . CYS B 1 71 ? -11.46300 26.29800 18.80100 1.000 18.36000 70 CYS B O 1
ATOM 1193 N N . ILE B 1 72 ? -13.23100 27.71400 18.84900 1.000 26.01000 71 ILE B N 1
ATOM 1194 C CA . ILE B 1 72 ? -12.79500 28.48600 17.65200 1.000 24.98000 71 ILE B CA 1
ATOM 1195 C C . ILE B 1 72 ? -12.18500 29.81100 18.12200 1.000 26.61000 71 ILE B C 1
ATOM 1196 O O . ILE B 1 72 ? -12.89400 30.60100 18.75800 1.000 31.70000 71 ILE B O 1
ATOM 1201 N N . ARG B 1 73 ? -10.91600 30.00600 17.81600 1.000 25.15000 72 ARG B N 1
ATOM 1202 C CA . ARG B 1 73 ? -10.18000 31.18200 18.32100 1.000 31.03000 72 ARG B CA 1
ATOM 1203 C C . ARG B 1 73 ? -10.79200 32.47500 17.81400 1.000 35.60000 72 ARG B C 1
ATOM 1204 O O . ARG B 1 73 ? -11.12200 32.55400 16.65100 1.000 36.82000 72 ARG B O 1
ATOM 1212 N N . ASP B 1 74 ? -10.92200 33.42500 18.72600 1.000 39.33000 73 ASP B N 1
ATOM 1213 C CA . ASP B 1 74 ? -11.42100 34.77500 18.34800 1.000 43.22000 73 ASP B CA 1
ATOM 1214 C C . ASP B 1 74 ? -12.89800 34.68700 17.93100 1.000 43.04000 73 ASP B C 1
ATOM 1215 O O . ASP B 1 74 ? -13.42700 35.67900 17.45200 1.000 43.06000 73 ASP B O 1
ATOM 1220 N N . VAL B 1 75 ? -13.54000 33.54400 18.18000 1.000 39.34000 74 VAL B N 1
ATOM 1221 C CA . VAL B 1 75 ? -14.98600 33.41600 17.86600 1.000 38.37000 74 VAL B CA 1
ATOM 1222 C C . VAL B 1 75 ? -15.72900 32.88800 19.09700 1.000 37.21000 74 VAL B C 1
ATOM 1223 O O . VAL B 1 75 ? -16.80500 33.41600 19.40000 1.000 42.00000 74 VAL B O 1
ATOM 1227 N N . ASP B 1 76 ? -15.20200 31.87800 19.79100 1.000 34.42000 75 ASP B N 1
ATOM 1228 C CA . ASP B 1 76 ? -15.99200 31.31500 20.91500 1.000 32.86000 75 ASP B CA 1
ATOM 1229 C C . ASP B 1 76 ? -15.09400 30.70700 22.00000 1.000 32.70000 75 ASP B C 1
ATOM 1230 O O . ASP B 1 76 ? -15.62700 29.97800 22.84200 1.000 35.05000 75 ASP B O 1
ATOM 1235 N N . CYS B 1 77 ? -13.79300 30.99200 22.00000 1.000 31.45000 76 CYS B N 1
ATOM 1236 C CA . CYS B 1 77 ? -12.90600 30.30200 22.98600 1.000 32.58000 76 CYS B CA 1
ATOM 1237 C C . CYS B 1 77 ? -12.99800 30.96800 24.37100 1.000 33.06000 76 CYS B C 1
ATOM 1238 O O . CYS B 1 77 ? -12.31900 30.47800 25.28600 1.000 33.71000 76 CYS B O 1
#

Secondary structure (DSSP, 8-state):
--EEEEE-TTS-EEEEE--TT-BHHHHHHHHHHHH---GGGEEEEETTEEPPTTSBTGGGT--TT-EEEEEETTTT-/-EEEEEE-SSS-EEEEEE-TTSBHHHHHHHHHHHH---GGGEEEEETTEEPPTTSBSGGGT--TT-EEEEEETTTT-

Nearest PDB structures (foldseek):
  8hm3-assembly1_A  TM=9.929E-01  e=3.515E-15  Bacteroides fragilis
  8hm2-assembly2_B  TM=9.799E-01  e=2.636E-14  Bacteroides fragilis
  7f0n-assembly1_A  TM=9.899E-01  e=5.807E-12  Homo sapiens
  5l6i-assembly2_E  TM=9.842E-01  e=1.187E-11  Saccharomyces cerevisiae
  5vbt-assembly2_B  TM=9.514E-01  e=1.112E-11  synthetic construct

Radius of gyration: 16.16 Å; Cα contacts (8 Å, |Δi|>4): 294; chains: 2; bounding box: 47×35×39 Å

InterPro domains:
  IPR000626 Ubiquitin-like domain [PF00240] (3-72)
  IPR000626 Ubiquitin-like domain [PS50053] (1-72)
  IPR000626 Ubiquitin-like domain [SM00213] (1-72)
  IPR019956 Ubiquitin domain [PR00348] (11-31)
  IPR019956 Ubiquitin domain [PR00348] (32-52)
  IPR019956 Ubiquitin domain [PR00348] (53-74)
  IPR029071 Ubiquitin-like domain superfamily [SSF54236] (1-72)
  IPR050158 Ubiquitin and ubiquitin-like [PTHR10666] (1-71)